Protein AF-A0A8J2NN36-F1 (afdb_monomer)

Structure (mmCIF, N/CA/C/O backbone):
data_AF-A0A8J2NN36-F1
#
_entry.id   AF-A0A8J2NN36-F1
#
loop_
_atom_site.group_PDB
_atom_site.id
_atom_site.type_symbol
_atom_site.label_atom_id
_atom_site.label_alt_id
_atom_site.label_comp_id
_atom_site.label_asym_id
_atom_site.label_entity_id
_atom_site.label_seq_id
_atom_site.pdbx_PDB_ins_code
_atom_site.Cartn_x
_atom_site.Cartn_y
_atom_site.Cartn_z
_atom_site.occupancy
_atom_site.B_iso_or_equiv
_atom_site.auth_seq_id
_atom_site.auth_comp_id
_atom_site.auth_asym_id
_atom_site.auth_atom_id
_atom_site.pdbx_PDB_model_num
ATOM 1 N N . MET A 1 1 ? 14.109 -4.143 9.952 1.00 55.97 1 MET A N 1
ATOM 2 C CA . MET A 1 1 ? 14.738 -5.390 9.466 1.00 55.97 1 MET A CA 1
ATOM 3 C C . MET A 1 1 ? 15.561 -5.026 8.250 1.00 55.97 1 MET A C 1
ATOM 5 O O . MET A 1 1 ? 15.042 -4.313 7.403 1.00 55.97 1 MET A O 1
ATOM 9 N N . ILE A 1 2 ? 16.825 -5.433 8.212 1.00 58.62 2 ILE A N 1
ATOM 10 C CA . ILE A 1 2 ? 17.670 -5.277 7.026 1.00 58.62 2 ILE A CA 1
ATOM 11 C C . ILE A 1 2 ? 17.495 -6.554 6.206 1.00 58.62 2 ILE A C 1
ATOM 13 O O . ILE A 1 2 ? 17.529 -7.639 6.786 1.00 58.62 2 ILE A O 1
ATOM 17 N N . SER A 1 3 ? 17.229 -6.424 4.913 1.00 60.78 3 SER A N 1
ATOM 18 C CA . SER A 1 3 ? 16.989 -7.550 4.011 1.00 60.78 3 SER A CA 1
ATOM 19 C C . SER A 1 3 ? 17.880 -7.425 2.786 1.00 60.78 3 SER A C 1
ATOM 21 O O . SER A 1 3 ? 17.998 -6.330 2.240 1.00 60.78 3 SER A O 1
ATOM 23 N N . ASP A 1 4 ? 18.417 -8.553 2.336 1.00 59.72 4 ASP A N 1
ATOM 24 C CA . ASP A 1 4 ? 19.236 -8.657 1.121 1.00 59.72 4 ASP A CA 1
ATOM 25 C C . ASP A 1 4 ? 18.376 -8.984 -0.123 1.00 59.72 4 ASP A C 1
ATOM 27 O O . ASP A 1 4 ? 18.883 -9.401 -1.157 1.00 59.72 4 ASP A O 1
ATOM 31 N N . ASN A 1 5 ? 17.049 -8.824 -0.016 1.00 63.25 5 ASN A N 1
ATOM 32 C CA . ASN A 1 5 ? 16.091 -9.117 -1.082 1.00 63.25 5 ASN A CA 1
ATOM 33 C C . ASN A 1 5 ? 15.924 -7.933 -2.046 1.00 63.25 5 ASN A C 1
ATOM 35 O O . ASN A 1 5 ? 15.701 -6.799 -1.617 1.00 63.25 5 ASN A O 1
ATOM 39 N N . PHE A 1 6 ? 15.863 -8.230 -3.346 1.00 64.06 6 PHE A N 1
ATOM 40 C CA . PHE A 1 6 ? 15.586 -7.283 -4.437 1.00 64.06 6 PHE A CA 1
ATOM 41 C C . PHE A 1 6 ? 14.096 -6.887 -4.567 1.00 64.06 6 PHE A C 1
ATOM 43 O O . PHE A 1 6 ? 13.608 -6.611 -5.659 1.00 64.06 6 PHE A O 1
ATOM 50 N N . ASP A 1 7 ? 13.343 -6.830 -3.463 1.00 68.81 7 ASP A N 1
ATOM 51 C CA . ASP A 1 7 ? 11.871 -6.669 -3.462 1.00 68.81 7 ASP A CA 1
ATOM 52 C C . ASP A 1 7 ? 11.377 -5.310 -4.014 1.00 68.81 7 ASP A C 1
ATOM 54 O O . ASP A 1 7 ? 10.175 -5.088 -4.169 1.00 68.81 7 ASP A O 1
ATOM 58 N N . ARG A 1 8 ? 12.285 -4.356 -4.252 1.00 78.69 8 ARG A N 1
ATOM 59 C CA . ARG A 1 8 ? 11.962 -2.996 -4.721 1.00 78.69 8 ARG A CA 1
ATOM 60 C C . ARG A 1 8 ? 12.507 -2.703 -6.102 1.00 78.69 8 ARG A C 1
ATOM 62 O O . ARG A 1 8 ? 11.770 -2.218 -6.952 1.00 78.69 8 ARG A O 1
ATOM 69 N N . TYR A 1 9 ? 13.795 -2.955 -6.272 1.00 79.38 9 TYR A N 1
ATOM 70 C CA . TYR A 1 9 ? 14.547 -2.672 -7.479 1.00 79.38 9 TYR A CA 1
ATOM 71 C C . TYR A 1 9 ? 15.595 -3.763 -7.642 1.00 79.38 9 TYR A C 1
ATOM 73 O O . TYR A 1 9 ? 16.079 -4.317 -6.651 1.00 79.38 9 TYR A O 1
ATOM 81 N N . ASN A 1 10 ? 15.968 -4.027 -8.889 1.00 80.62 10 ASN A N 1
ATOM 82 C CA . ASN A 1 10 ? 17.120 -4.855 -9.187 1.00 80.62 10 ASN A CA 1
ATOM 83 C C . ASN A 1 10 ? 18.396 -4.065 -8.853 1.00 80.62 10 ASN A C 1
ATOM 85 O O . ASN A 1 10 ? 18.796 -3.184 -9.608 1.00 80.62 10 ASN A O 1
ATOM 89 N N . CYS A 1 11 ? 18.999 -4.316 -7.690 1.00 79.44 11 CYS A N 1
ATOM 90 C CA . CYS A 1 11 ? 20.177 -3.567 -7.248 1.00 79.44 11 CYS A CA 1
ATOM 91 C C . CYS A 1 11 ? 21.419 -3.868 -8.101 1.00 79.44 11 CYS A C 1
ATOM 93 O O . CYS A 1 11 ? 22.261 -2.981 -8.250 1.00 79.44 11 CYS A O 1
ATOM 95 N N . ASP A 1 12 ? 21.489 -5.058 -8.706 1.00 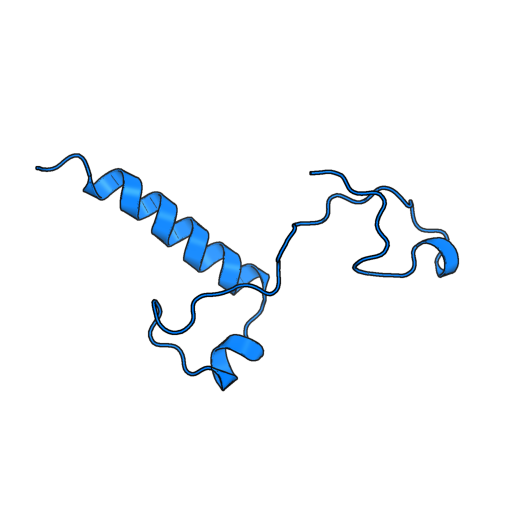80.50 12 ASP A N 1
ATOM 96 C CA . ASP A 1 12 ? 22.623 -5.491 -9.530 1.00 80.50 12 ASP A CA 1
ATOM 97 C C . ASP A 1 12 ? 22.702 -4.698 -10.842 1.00 80.50 12 ASP A C 1
ATOM 99 O O . ASP A 1 12 ? 23.782 -4.328 -11.294 1.00 80.50 12 ASP A O 1
ATOM 103 N N . GLU A 1 13 ? 21.550 -4.364 -11.425 1.00 82.94 13 GLU A N 1
ATOM 104 C CA . GLU A 1 13 ? 21.461 -3.631 -12.694 1.00 82.94 13 GLU A CA 1
ATOM 105 C C . GLU A 1 13 ? 21.924 -2.169 -12.575 1.00 82.94 13 GLU A C 1
ATOM 107 O O . GLU A 1 13 ? 22.438 -1.588 -13.529 1.00 82.94 13 GLU A O 1
ATOM 112 N N . PHE A 1 14 ? 21.793 -1.575 -11.386 1.00 82.19 14 PHE A N 1
ATOM 113 C CA . PHE A 1 14 ? 22.099 -0.162 -11.144 1.00 82.19 14 PHE A CA 1
ATOM 114 C C . PHE A 1 14 ? 23.374 0.066 -10.319 1.00 82.19 14 PHE A C 1
ATOM 116 O O . PHE A 1 14 ? 23.621 1.197 -9.898 1.00 82.19 14 PHE A O 1
ATOM 123 N N . ASN A 1 15 ? 24.186 -0.973 -10.073 1.00 84.38 15 ASN A N 1
ATOM 124 C CA . ASN A 1 15 ? 25.348 -0.918 -9.170 1.00 84.38 15 ASN A CA 1
ATOM 125 C C . ASN A 1 15 ? 25.001 -0.330 -7.783 1.00 84.38 15 ASN A C 1
ATOM 127 O O . ASN A 1 15 ? 25.788 0.403 -7.178 1.00 84.38 15 ASN A O 1
ATOM 131 N N . LEU A 1 16 ? 23.793 -0.614 -7.289 1.00 83.75 16 LEU A N 1
ATOM 132 C CA . LEU A 1 16 ? 23.322 -0.151 -5.986 1.00 83.75 16 LEU A CA 1
ATOM 133 C C . LEU A 1 16 ? 23.776 -1.127 -4.890 1.00 83.75 16 LEU A C 1
ATOM 135 O O . LEU A 1 16 ? 23.867 -2.330 -5.139 1.00 83.75 16 LEU A O 1
ATOM 139 N N . PRO A 1 17 ? 23.999 -0.659 -3.647 1.00 85.00 17 PRO A N 1
ATOM 140 C CA . PRO A 1 17 ?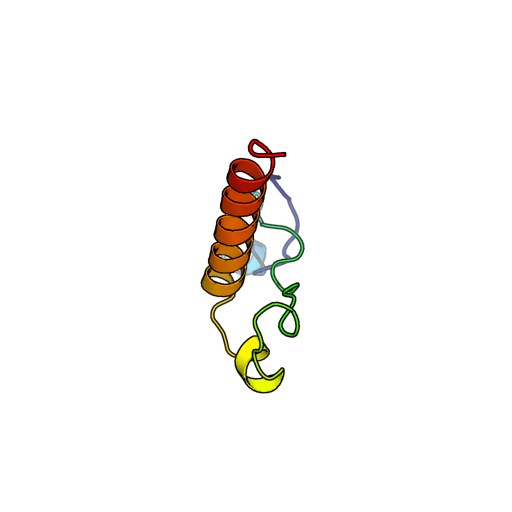 24.232 -1.556 -2.523 1.00 85.00 17 PRO A CA 1
ATOM 141 C C . PRO A 1 17 ? 23.081 -2.559 -2.370 1.00 85.00 17 PRO A C 1
ATOM 143 O O . PRO A 1 17 ? 21.918 -2.164 -2.277 1.00 85.00 17 PRO A O 1
ATOM 146 N N . SER A 1 18 ? 23.413 -3.848 -2.294 1.00 79.00 18 SER A N 1
ATOM 147 C CA . SER A 1 18 ? 22.436 -4.940 -2.153 1.00 79.00 18 SER A CA 1
ATOM 148 C C . SER A 1 18 ? 21.696 -4.917 -0.813 1.00 79.00 18 SER A C 1
ATOM 150 O O . SER A 1 18 ? 20.582 -5.420 -0.686 1.00 79.00 18 SER A O 1
ATOM 152 N N . ARG A 1 19 ? 22.303 -4.301 0.206 1.00 81.06 19 ARG A N 1
ATOM 153 C CA . ARG A 1 19 ? 21.771 -4.275 1.564 1.00 81.06 19 ARG A CA 1
ATOM 154 C C . ARG A 1 19 ? 20.855 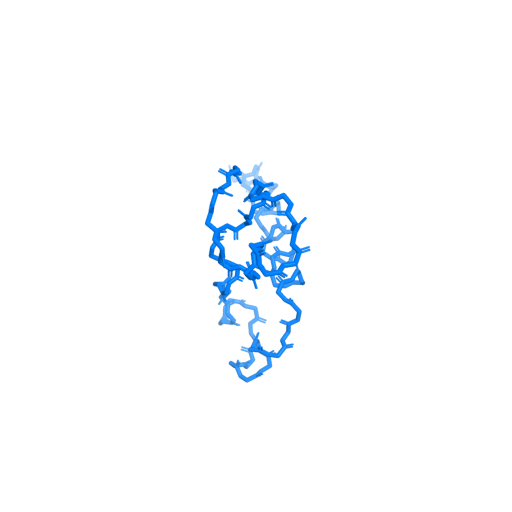-3.074 1.776 1.00 81.06 19 ARG A C 1
ATOM 156 O O . ARG A 1 19 ? 21.322 -1.944 1.926 1.00 81.06 19 ARG A O 1
ATOM 163 N N . LEU A 1 20 ? 19.550 -3.330 1.869 1.00 82.50 20 LEU A N 1
ATOM 164 C CA . LEU A 1 20 ? 18.530 -2.294 2.041 1.00 82.50 20 LEU A CA 1
ATOM 165 C C . LEU A 1 20 ? 17.670 -2.522 3.295 1.00 82.50 20 LEU A C 1
ATOM 167 O O . LEU A 1 20 ? 17.356 -3.642 3.703 1.00 82.50 20 LEU A O 1
ATOM 171 N N . GLY A 1 21 ? 17.251 -1.421 3.922 1.00 83.06 21 GLY A N 1
ATOM 172 C CA . GLY A 1 21 ? 16.284 -1.430 5.021 1.00 83.06 21 GLY A CA 1
ATOM 173 C C . GLY A 1 21 ? 14.850 -1.457 4.496 1.00 83.06 21 GLY A C 1
ATOM 174 O O . GLY A 1 21 ? 14.199 -0.416 4.444 1.00 83.06 21 GLY A O 1
ATOM 175 N N . ILE A 1 22 ? 14.350 -2.626 4.091 1.00 83.94 22 ILE A N 1
ATOM 176 C CA . ILE A 1 22 ? 13.026 -2.745 3.465 1.00 83.94 22 ILE A CA 1
ATOM 177 C C . ILE A 1 22 ? 11.955 -3.058 4.515 1.00 83.94 22 ILE A C 1
ATOM 179 O O . ILE A 1 22 ? 12.057 -3.997 5.309 1.00 83.94 22 ILE A O 1
ATOM 183 N N . LEU A 1 23 ? 10.882 -2.262 4.509 1.00 84.25 23 LEU A N 1
ATOM 184 C CA . LEU A 1 23 ? 9.701 -2.542 5.318 1.00 84.25 23 LEU A CA 1
ATOM 185 C C . LEU A 1 23 ? 8.909 -3.706 4.710 1.00 84.25 23 LEU A C 1
ATOM 187 O O . LEU A 1 23 ? 8.459 -3.627 3.566 1.00 84.25 23 LEU A O 1
ATOM 191 N N . LYS A 1 24 ? 8.690 -4.757 5.504 1.00 83.75 24 LYS A N 1
ATOM 192 C CA . LYS A 1 24 ? 7.869 -5.909 5.115 1.00 83.75 24 LYS A CA 1
ATOM 193 C C . LYS A 1 24 ? 6.393 -5.521 4.992 1.00 83.75 24 LYS A C 1
ATOM 195 O O . LYS A 1 24 ? 5.897 -4.717 5.781 1.00 83.75 24 LYS A O 1
ATOM 200 N N . ASN A 1 25 ? 5.680 -6.156 4.058 1.00 85.44 25 ASN A N 1
ATOM 201 C CA . ASN A 1 25 ? 4.224 -6.032 3.894 1.00 85.44 25 ASN A CA 1
ATOM 202 C C . ASN A 1 25 ? 3.739 -4.575 3.728 1.00 85.44 25 ASN A C 1
ATOM 204 O O . ASN A 1 25 ? 2.796 -4.133 4.400 1.00 85.44 25 ASN A O 1
ATOM 208 N N . LEU A 1 26 ? 4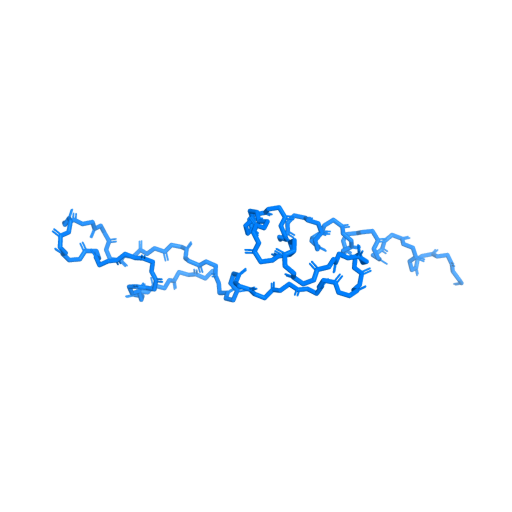.418 -3.783 2.886 1.00 87.44 26 LEU A N 1
ATOM 209 C CA . LEU A 1 26 ? 4.038 -2.384 2.642 1.00 87.44 26 LEU A CA 1
ATOM 210 C C . LEU A 1 26 ? 2.622 -2.265 2.037 1.00 87.44 26 LEU A C 1
ATOM 212 O O . LEU A 1 26 ? 1.903 -1.312 2.320 1.00 87.44 26 LEU A O 1
ATOM 216 N N . ASP A 1 27 ? 2.229 -3.249 1.245 1.00 86.31 27 ASP A N 1
ATOM 217 C CA . ASP A 1 27 ? 0.955 -3.391 0.546 1.00 86.31 27 ASP A CA 1
ATOM 218 C C . ASP A 1 27 ? -0.266 -3.533 1.472 1.00 86.31 27 ASP A C 1
ATOM 220 O O . ASP A 1 27 ? -1.352 -3.066 1.119 1.00 86.31 27 ASP A O 1
ATOM 224 N N . ARG A 1 28 ? -0.093 -4.105 2.672 1.00 88.94 28 ARG A N 1
ATOM 225 C CA . ARG A 1 28 ? -1.196 -4.360 3.615 1.00 88.94 28 ARG A CA 1
ATOM 226 C C . ARG A 1 28 ? -1.746 -3.079 4.250 1.00 88.94 28 ARG A C 1
ATOM 228 O O . ARG A 1 28 ? -0.996 -2.330 4.889 1.00 88.94 28 ARG A O 1
ATOM 235 N N . PHE A 1 29 ? -3.060 -2.882 4.135 1.00 91.50 29 PHE A N 1
ATOM 236 C CA . PHE A 1 29 ? -3.823 -1.792 4.748 1.00 91.50 29 PHE A CA 1
ATOM 237 C C . PHE A 1 29 ? -5.293 -2.197 4.935 1.00 91.50 29 PHE A C 1
ATOM 239 O O . PHE A 1 29 ? -5.879 -2.778 4.025 1.00 91.50 29 PHE A O 1
ATOM 246 N N . ASP A 1 30 ? -5.879 -1.878 6.090 1.00 90.56 30 ASP A N 1
ATOM 247 C CA . ASP A 1 30 ? -7.289 -2.149 6.384 1.00 90.56 30 ASP A CA 1
ATOM 248 C C . ASP A 1 30 ? -8.158 -0.953 5.975 1.00 90.56 30 ASP A C 1
ATOM 250 O O . ASP A 1 30 ? -8.331 0.002 6.726 1.00 90.56 30 ASP A O 1
ATOM 254 N N . ALA A 1 31 ? -8.678 -0.984 4.747 1.00 91.38 31 ALA A N 1
ATOM 255 C CA . ALA A 1 31 ? -9.519 0.093 4.228 1.00 91.38 31 ALA A CA 1
ATOM 256 C C . ALA A 1 31 ? -10.899 0.160 4.905 1.00 91.38 31 ALA A C 1
ATOM 258 O O . ALA A 1 31 ? -11.457 1.250 5.034 1.00 91.38 31 ALA A O 1
ATOM 259 N N . GLY A 1 32 ? -11.426 -0.988 5.352 1.00 90.75 32 GLY A N 1
ATOM 260 C CA . GLY A 1 32 ? -12.736 -1.079 5.994 1.00 90.75 32 GLY A CA 1
ATOM 261 C C . GLY A 1 32 ? -12.750 -0.365 7.340 1.00 90.75 32 GLY A C 1
ATOM 262 O O . GLY A 1 32 ? -13.672 0.399 7.617 1.00 90.75 32 GLY A O 1
ATOM 263 N N . PHE A 1 33 ? -11.681 -0.526 8.124 1.00 89.38 33 PHE A N 1
ATOM 264 C CA . PHE A 1 33 ? -11.513 0.163 9.402 1.00 89.38 33 PHE A CA 1
ATOM 265 C C . PHE A 1 33 ? -11.550 1.699 9.273 1.00 89.38 33 PHE A C 1
ATOM 267 O O . PHE A 1 33 ? -12.134 2.379 10.113 1.00 89.38 33 PHE A O 1
ATOM 274 N N . PHE A 1 34 ? -10.972 2.251 8.200 1.00 88.75 34 PHE A N 1
ATOM 275 C CA . PHE A 1 34 ? -10.931 3.699 7.947 1.00 88.75 34 PHE A CA 1
ATOM 276 C C . PHE A 1 34 ? -12.079 4.217 7.062 1.00 88.75 34 PHE A C 1
ATOM 278 O O . PHE A 1 34 ? -12.023 5.362 6.616 1.00 88.75 34 PHE A O 1
ATOM 285 N N . ALA A 1 35 ? -13.101 3.396 6.782 1.00 90.62 35 ALA A N 1
ATOM 286 C CA . ALA A 1 35 ? -14.230 3.735 5.908 1.00 90.62 35 ALA A CA 1
ATOM 287 C C . ALA A 1 35 ? -13.817 4.249 4.508 1.00 90.62 35 ALA A C 1
ATOM 289 O O . ALA A 1 35 ? -14.502 5.072 3.899 1.00 90.62 35 ALA A O 1
ATOM 290 N N . LEU A 1 36 ? -12.690 3.757 3.980 1.00 91.88 36 LEU A N 1
ATOM 291 C CA . LEU A 1 36 ? -12.207 4.090 2.642 1.00 91.88 36 LEU A CA 1
ATOM 292 C C . LEU A 1 36 ? -12.685 3.048 1.631 1.00 91.88 36 LEU A C 1
ATOM 294 O O . LEU A 1 36 ? -12.592 1.842 1.858 1.00 91.88 36 LEU A O 1
ATOM 298 N N . HIS A 1 37 ? -13.133 3.503 0.461 1.00 94.12 37 HIS A N 1
ATOM 299 C CA . HIS A 1 37 ? -13.468 2.586 -0.623 1.00 94.12 37 HIS A CA 1
ATOM 300 C C . HIS A 1 37 ? -12.202 1.894 -1.157 1.00 94.12 37 HIS A C 1
ATOM 302 O O . HIS A 1 37 ? -11.155 2.526 -1.314 1.00 94.12 37 HIS A O 1
ATOM 308 N N . GLY A 1 38 ? -12.296 0.607 -1.514 1.00 90.19 38 GLY A N 1
ATOM 309 C CA . GLY A 1 38 ? -11.138 -0.199 -1.931 1.00 90.19 38 GLY A CA 1
ATOM 310 C C . GLY A 1 38 ? -10.324 0.413 -3.080 1.00 90.19 38 GLY A C 1
ATOM 311 O O . GLY A 1 38 ? -9.097 0.404 -3.034 1.00 90.19 38 GLY A O 1
ATOM 312 N N . LYS A 1 39 ? -10.990 1.043 -4.062 1.00 92.75 39 LYS A N 1
ATOM 313 C CA . LYS A 1 39 ? -10.305 1.744 -5.171 1.00 92.75 39 LYS A CA 1
ATOM 314 C C . LYS A 1 39 ? -9.527 2.983 -4.716 1.00 92.75 39 LYS A C 1
ATOM 316 O O . LYS A 1 39 ? -8.519 3.327 -5.316 1.00 92.75 39 LYS A O 1
ATOM 321 N N . GLN A 1 40 ? -9.996 3.673 -3.678 1.00 90.62 40 GLN A N 1
ATOM 322 C CA . GLN A 1 40 ? -9.285 4.827 -3.123 1.00 90.62 40 GLN A CA 1
ATOM 323 C C . GLN A 1 40 ? -8.084 4.355 -2.301 1.00 90.62 40 GLN A C 1
ATOM 325 O O . GLN A 1 40 ? -6.991 4.904 -2.420 1.00 90.62 40 GLN A O 1
ATOM 330 N N . ALA A 1 41 ? -8.259 3.278 -1.531 1.00 91.88 41 ALA A N 1
ATOM 331 C CA . ALA A 1 41 ? -7.194 2.687 -0.731 1.00 91.88 41 ALA A CA 1
ATOM 332 C C . ALA A 1 41 ? -6.030 2.140 -1.580 1.00 91.88 41 ALA A C 1
ATOM 334 O O . ALA A 1 41 ? -4.882 2.211 -1.141 1.00 91.88 41 ALA A O 1
ATOM 335 N N . SER A 1 42 ? -6.294 1.633 -2.791 1.00 91.56 42 SER A N 1
ATOM 336 C CA . SER A 1 42 ? -5.245 1.131 -3.690 1.00 91.56 42 SER A CA 1
ATOM 337 C C . SER A 1 42 ? -4.381 2.232 -4.312 1.00 91.56 42 SER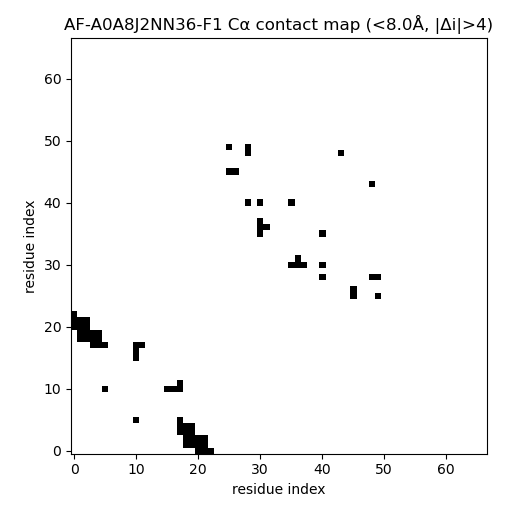 A C 1
ATOM 339 O O . SER A 1 42 ? -3.225 1.976 -4.631 1.00 91.56 42 SER A O 1
ATOM 341 N N . VAL A 1 43 ? -4.924 3.443 -4.482 1.00 94.00 43 VAL A N 1
ATOM 342 C CA . VAL A 1 43 ? -4.213 4.593 -5.078 1.00 94.00 43 VAL A CA 1
ATOM 343 C C . VAL A 1 43 ? -3.500 5.437 -4.012 1.00 94.00 43 VAL A C 1
ATOM 345 O O . VAL A 1 43 ? -2.628 6.243 -4.327 1.00 94.00 43 VAL A O 1
ATOM 348 N N . LEU A 1 44 ? -3.832 5.243 -2.733 1.00 92.44 44 LEU A N 1
ATOM 349 C CA . LEU A 1 44 ? -3.246 6.007 -1.638 1.00 92.44 44 LEU A CA 1
ATOM 350 C C . LEU A 1 44 ? -1.750 5.699 -1.452 1.00 92.44 44 LEU A C 1
ATOM 352 O O . LEU A 1 44 ? -1.353 4.526 -1.420 1.00 92.44 44 LEU A O 1
ATOM 356 N N . ASP A 1 45 ? -0.942 6.751 -1.238 1.00 93.62 45 ASP A N 1
ATOM 357 C CA . ASP A 1 45 ? 0.493 6.627 -0.939 1.00 93.62 45 ASP A CA 1
ATOM 358 C C . ASP A 1 45 ? 0.689 5.598 0.196 1.00 93.62 45 ASP A C 1
ATOM 360 O O . ASP A 1 45 ? 0.113 5.748 1.285 1.00 93.62 45 ASP A O 1
ATOM 364 N N . PRO A 1 46 ? 1.486 4.535 -0.020 1.00 91.75 46 PRO A N 1
ATOM 365 C CA . PRO A 1 46 ? 1.719 3.521 0.999 1.00 91.75 46 PRO A CA 1
ATOM 366 C C . PRO A 1 46 ? 2.257 4.072 2.327 1.00 91.75 46 PRO A C 1
ATOM 368 O O . PRO A 1 46 ? 1.965 3.511 3.383 1.00 91.75 46 PRO A O 1
ATOM 371 N N . ARG A 1 47 ? 3.006 5.182 2.312 1.00 91.81 47 ARG A N 1
ATOM 372 C CA . ARG A 1 47 ? 3.487 5.848 3.533 1.00 91.81 47 ARG A CA 1
ATOM 373 C C . ARG A 1 47 ? 2.332 6.408 4.349 1.00 91.81 47 ARG A C 1
ATOM 375 O O . ARG A 1 47 ? 2.304 6.213 5.561 1.00 91.81 47 ARG 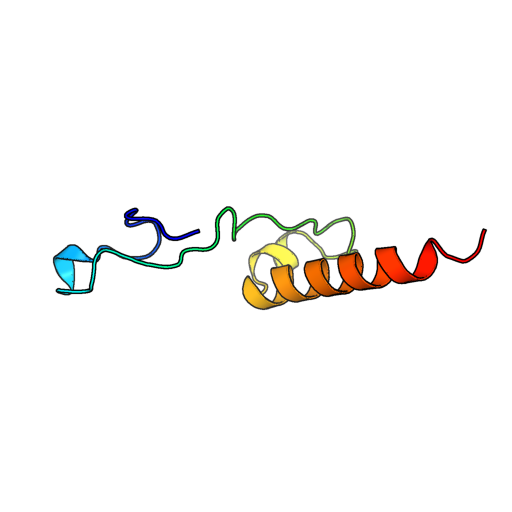A O 1
ATOM 382 N N . LEU A 1 48 ? 1.359 7.037 3.690 1.00 93.50 48 LEU A N 1
ATOM 383 C CA . LEU A 1 48 ? 0.168 7.574 4.346 1.00 93.50 48 LEU A CA 1
ATOM 384 C C . LEU A 1 48 ? -0.681 6.451 4.961 1.00 93.50 48 LEU A C 1
ATOM 386 O O . LEU A 1 48 ? -1.133 6.575 6.101 1.00 93.50 48 LEU A O 1
ATOM 390 N N . ARG A 1 49 ? -0.817 5.316 4.258 1.00 93.44 49 ARG A N 1
ATOM 391 C CA . ARG A 1 49 ? -1.478 4.101 4.778 1.00 93.44 49 ARG A CA 1
ATOM 392 C C . ARG A 1 49 ? -0.809 3.556 6.043 1.00 93.44 49 ARG A C 1
ATOM 394 O O . ARG A 1 49 ? -1.488 3.103 6.961 1.00 93.44 49 ARG A O 1
ATOM 401 N N . LYS A 1 50 ? 0.524 3.601 6.126 1.00 92.69 50 LYS A N 1
ATOM 402 C CA . LYS A 1 50 ? 1.240 3.195 7.345 1.00 92.69 50 LYS A CA 1
ATOM 403 C C . LYS A 1 50 ? 1.125 4.235 8.455 1.00 92.69 50 LYS A C 1
ATOM 405 O O . LYS A 1 50 ? 0.882 3.852 9.594 1.00 92.69 50 LYS A O 1
ATOM 410 N N . ALA A 1 51 ? 1.255 5.520 8.134 1.00 92.19 51 ALA A N 1
ATOM 411 C CA . ALA A 1 51 ? 1.172 6.604 9.111 1.00 92.19 51 ALA A CA 1
ATOM 412 C C . ALA A 1 51 ? -0.185 6.632 9.833 1.00 92.19 51 ALA A C 1
ATOM 414 O O . ALA A 1 51 ? -0.222 6.705 11.058 1.00 92.19 51 ALA A O 1
ATOM 415 N N . THR A 1 52 ? -1.285 6.491 9.089 1.00 90.81 52 THR A N 1
ATOM 416 C CA . THR A 1 52 ? -2.646 6.400 9.651 1.00 90.81 52 THR A CA 1
ATOM 417 C C . THR A 1 52 ? -2.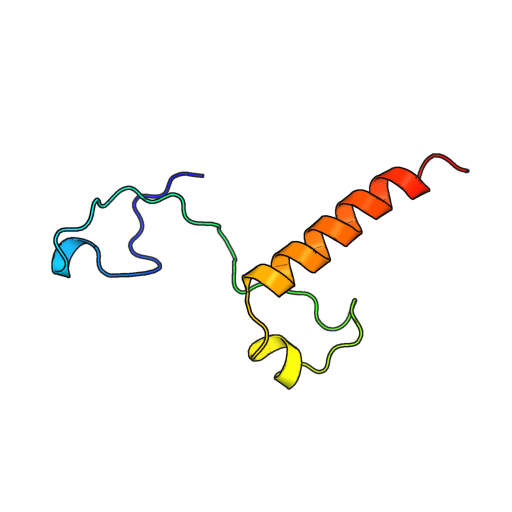790 5.227 10.618 1.00 90.81 52 THR A C 1
ATOM 419 O O . THR A 1 52 ? -3.283 5.400 11.732 1.00 90.81 52 THR A O 1
ATOM 422 N N . ASN A 1 53 ? -2.282 4.050 10.246 1.00 88.88 53 ASN A N 1
ATOM 423 C CA . ASN A 1 53 ? -2.306 2.883 11.121 1.00 88.88 53 ASN A CA 1
ATOM 424 C C . ASN A 1 53 ? -1.438 3.064 12.382 1.00 88.88 53 ASN A C 1
ATOM 426 O O . ASN A 1 53 ? -1.882 2.754 13.485 1.00 88.88 53 ASN A O 1
ATOM 430 N N . PHE A 1 54 ? -0.217 3.597 12.248 1.00 89.88 54 PHE A N 1
ATOM 431 C CA . PHE A 1 54 ? 0.657 3.868 13.397 1.00 89.88 54 PHE A CA 1
ATOM 432 C C . PHE A 1 54 ? 0.041 4.879 14.363 1.00 89.88 54 PHE A C 1
ATOM 434 O O . PHE A 1 54 ? 0.088 4.674 15.575 1.00 89.88 54 PHE A O 1
ATOM 441 N N . TYR A 1 55 ? -0.574 5.936 13.831 1.00 90.25 55 TYR A N 1
ATOM 442 C CA . TYR A 1 55 ? -1.272 6.929 14.634 1.00 90.25 55 TYR A CA 1
ATOM 443 C C . TYR A 1 55 ? -2.409 6.297 15.444 1.00 90.25 55 TYR A C 1
ATOM 445 O O . TYR A 1 55 ? -2.497 6.501 16.654 1.00 90.25 55 TYR A O 1
ATOM 453 N N . PHE A 1 56 ? -3.234 5.465 14.802 1.00 89.00 56 PHE A N 1
ATOM 454 C CA . PHE A 1 56 ? -4.317 4.769 15.490 1.00 89.00 56 PHE A CA 1
ATOM 455 C C . PHE A 1 56 ? -3.800 3.843 16.601 1.00 89.00 56 PHE A C 1
ATOM 457 O O . PHE A 1 56 ? -4.316 3.869 17.717 1.00 89.00 56 PHE A O 1
ATOM 464 N N . LEU A 1 57 ? -2.747 3.066 16.330 1.00 87.31 57 LEU A N 1
ATOM 465 C CA . LEU A 1 57 ? -2.131 2.195 17.335 1.00 87.31 57 LEU A CA 1
A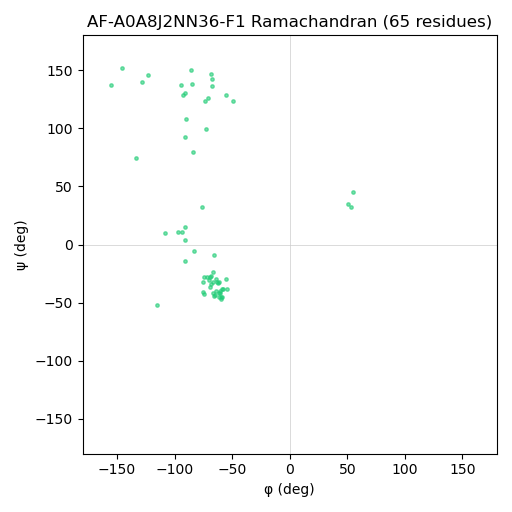TOM 466 C C . LEU A 1 57 ? -1.583 2.986 18.530 1.00 87.31 57 LEU A C 1
ATOM 468 O O . LEU A 1 57 ? -1.775 2.567 19.670 1.00 87.31 57 LEU A O 1
ATOM 472 N N . SER A 1 58 ? -0.968 4.146 18.282 1.00 89.12 58 SER A N 1
ATOM 473 C CA . SER A 1 58 ? -0.507 5.042 19.347 1.00 89.12 58 SER A CA 1
ATOM 474 C C . SER A 1 58 ? -1.667 5.522 20.221 1.00 89.12 58 SER A C 1
ATOM 476 O O . SER A 1 58 ? -1.552 5.541 21.443 1.00 89.12 58 SER A O 1
ATOM 478 N N . LYS A 1 59 ? -2.808 5.867 19.612 1.00 81.50 59 LYS A N 1
ATOM 479 C CA . LYS A 1 59 ? -4.000 6.335 20.333 1.00 81.50 59 LYS A CA 1
ATOM 480 C C . LYS A 1 59 ? -4.759 5.226 21.053 1.00 81.50 59 LYS A C 1
ATOM 482 O O . LYS A 1 59 ? -5.353 5.475 22.097 1.00 81.50 59 LYS A O 1
ATOM 487 N N . LYS A 1 60 ? -4.691 3.986 20.565 1.00 77.81 60 LYS A N 1
ATOM 488 C CA . LYS A 1 60 ? -5.254 2.825 21.267 1.00 77.81 60 LYS A CA 1
ATOM 489 C C . LYS A 1 60 ? -4.573 2.583 22.622 1.00 77.81 60 LYS A C 1
ATOM 491 O O . LYS A 1 60 ? -5.242 2.152 23.552 1.00 77.81 60 LYS A O 1
ATOM 496 N N . GLY A 1 61 ? -3.276 2.874 22.745 1.00 65.94 61 GLY A N 1
ATOM 497 C CA . GLY A 1 61 ? -2.541 2.745 24.009 1.00 65.94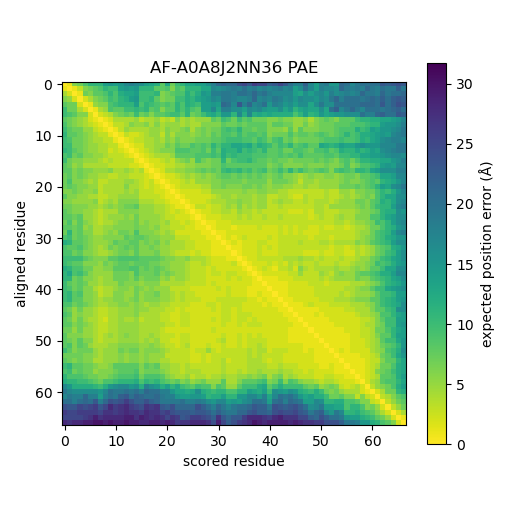 61 GLY A CA 1
ATOM 498 C C . GLY A 1 61 ? -2.962 3.759 25.080 1.00 65.94 61 GLY A C 1
ATOM 499 O O . GLY A 1 61 ? -3.005 3.409 26.253 1.00 65.94 61 GLY A O 1
ATOM 500 N N . GLU A 1 62 ? -3.328 4.980 24.682 1.00 63.16 62 GLU A N 1
ATOM 501 C CA . GLU A 1 62 ? -3.730 6.057 25.605 1.00 63.16 62 GLU A CA 1
ATOM 502 C C . GLU A 1 62 ? -5.146 5.852 26.178 1.00 63.16 62 GLU A C 1
ATOM 504 O O . GLU A 1 62 ? -5.400 6.178 27.334 1.00 63.16 62 GLU A O 1
ATOM 509 N N . ASN A 1 63 ? -6.061 5.252 25.410 1.00 58.78 63 ASN A N 1
ATOM 510 C CA . ASN A 1 63 ? -7.461 5.066 25.822 1.00 58.78 63 ASN A CA 1
ATOM 511 C C . ASN A 1 63 ? -7.707 3.833 26.714 1.00 58.78 63 ASN A C 1
ATOM 513 O O . ASN A 1 63 ? -8.817 3.652 27.204 1.00 58.78 63 ASN A O 1
ATOM 517 N N . ASN A 1 64 ? -6.695 2.989 26.947 1.00 57.19 64 ASN A N 1
ATOM 518 C CA . ASN A 1 64 ? -6.811 1.800 27.805 1.00 57.19 64 ASN A CA 1
ATOM 519 C C . ASN A 1 64 ? -6.454 2.076 29.282 1.00 57.19 64 ASN A C 1
ATOM 521 O O . ASN A 1 64 ? -6.418 1.144 30.079 1.00 57.19 64 ASN A O 1
ATOM 525 N N . GLY A 1 65 ? -6.159 3.330 29.646 1.00 53.31 65 GLY A N 1
ATOM 526 C CA . GLY A 1 65 ? -5.868 3.763 31.021 1.00 53.31 65 GLY A CA 1
ATOM 527 C C . GLY A 1 65 ? -7.060 4.378 31.762 1.00 53.31 65 GLY A C 1
ATOM 528 O O . GLY A 1 65 ? -6.867 4.984 32.811 1.00 53.31 65 GLY A O 1
ATOM 529 N N . ILE A 1 66 ? -8.271 4.273 31.208 1.00 50.94 66 ILE A N 1
ATOM 530 C CA . ILE A 1 66 ? -9.502 4.805 31.805 1.00 50.94 66 ILE A CA 1
ATOM 531 C C . ILE A 1 66 ? -10.591 3.726 31.720 1.00 50.94 66 ILE A C 1
ATOM 533 O O . ILE A 1 66 ? -11.475 3.774 30.867 1.00 50.94 66 ILE A O 1
ATOM 537 N N . ALA A 1 67 ? -10.473 2.708 32.568 1.00 41.56 67 ALA A N 1
ATOM 538 C CA . ALA A 1 67 ? -11.539 1.774 32.926 1.00 41.56 67 ALA A CA 1
ATOM 539 C C . ALA A 1 67 ? -11.243 1.208 34.318 1.00 41.56 67 ALA A C 1
ATOM 541 O O . ALA A 1 67 ? -10.093 0.754 34.519 1.00 41.56 67 ALA A O 1
#

Nearest PDB structures (foldseek):
  5e6k-assembly1_A  TM=8.633E-01  e=3.880E-01  Bacillus subtilis subsp. subtilis str. 168
  4zdn-assembly1_A-2  TM=9.160E-01  e=1.733E+00  Streptomyces platensis subsp. rosaceus

pLDDT: mean 81.5, std 12.83, range [41.56, 94.12]

Sequence (67 aa):
MISDNFDRYNCDEFNLPSRLGILKNLDRFDAGFFALHGKQASVLDPRLRKATNFYFLSKKGENNGIA

Foldseek 3Di:
DWDLDCPDHDCVVVVHPSIDDDDPPLVDADCVVVVHDPVVSNPDDSVVRVVVVVVVVVVVVVVVVPD

Solvent-accessible surface area (backbone atoms only — not comparable to full-atom values): 4374 Å² total; per-residue (Å²): 104,77,40,78,66,63,87,85,50,68,32,79,84,68,77,42,77,60,74,40,80,57,76,80,71,62,87,70,70,72,34,73,84,71,74,42,55,69,75,58,53,72,72,46,59,56,66,57,57,48,50,56,52,52,51,51,56,58,52,56,63,65,63,70,78,73,128

Radius of gyration: 16.61 Å; Cα contacts (8 Å, |Δi|>4): 36; chains: 1; bounding box: 40×17×46 Å

Mean predicted aligned error: 7.68 Å

Secondary structure (DSSP, 8-state):
--B---SSS-TTTTT--S-B-PPTTTT---TTTTT--HHHHHHS-HHHHHHHHHHHHHHHHHGGG--

Organism: NCBI:txid39272